Protein AF-A0A2D5BM87-F1 (afdb_monomer)

Structure (mmCIF, N/CA/C/O backbone):
data_AF-A0A2D5BM87-F1
#
_entry.id   AF-A0A2D5BM87-F1
#
loop_
_atom_site.group_PDB
_atom_site.id
_atom_site.type_symbol
_atom_site.label_atom_id
_atom_site.label_alt_id
_atom_site.label_comp_id
_atom_site.label_asym_id
_atom_site.label_entity_id
_atom_site.label_seq_id
_atom_site.pdbx_PDB_ins_code
_atom_site.Cartn_x
_atom_site.Cartn_y
_atom_site.Cartn_z
_atom_site.occupancy
_atom_site.B_iso_or_equiv
_atom_site.auth_seq_id
_atom_site.auth_comp_id
_atom_site.auth_asym_id
_atom_site.auth_atom_id
_atom_site.pdbx_PDB_model_num
ATOM 1 N N . MET A 1 1 ? 8.772 4.700 -5.742 1.00 44.50 1 MET A N 1
ATOM 2 C CA . MET A 1 1 ? 7.659 4.439 -4.808 1.00 44.50 1 MET A CA 1
ATOM 3 C C . MET A 1 1 ? 7.784 3.033 -4.258 1.00 44.50 1 MET A C 1
ATOM 5 O O . MET A 1 1 ? 7.689 2.070 -5.015 1.00 44.50 1 MET A O 1
ATOM 9 N N . VAL A 1 2 ? 8.044 2.918 -2.962 1.00 50.53 2 VAL A N 1
ATOM 10 C CA . VAL A 1 2 ? 8.130 1.630 -2.273 1.00 50.53 2 VAL A CA 1
ATOM 11 C C . VAL A 1 2 ? 6.893 1.496 -1.389 1.00 50.53 2 VAL A C 1
ATOM 13 O O . VAL A 1 2 ? 6.499 2.458 -0.733 1.00 50.53 2 VAL A O 1
ATOM 16 N N . LEU A 1 3 ? 6.239 0.332 -1.427 1.00 51.16 3 LEU A N 1
ATOM 17 C CA . LEU A 1 3 ? 5.116 0.031 -0.541 1.00 51.16 3 LEU A CA 1
ATOM 18 C C . LEU A 1 3 ? 5.612 -0.908 0.548 1.00 51.16 3 LEU A C 1
ATOM 20 O O . LEU A 1 3 ? 6.172 -1.968 0.256 1.00 51.16 3 LEU A O 1
ATOM 24 N N . GLN A 1 4 ? 5.374 -0.533 1.798 1.00 43.59 4 GLN A N 1
ATOM 25 C CA . GLN A 1 4 ? 5.561 -1.436 2.919 1.00 43.59 4 GLN A CA 1
ATOM 26 C C . GLN A 1 4 ? 4.218 -2.074 3.262 1.00 43.59 4 GLN A C 1
ATOM 28 O O . GLN A 1 4 ? 3.252 -1.377 3.575 1.00 43.59 4 GLN A O 1
ATOM 33 N N . SER A 1 5 ? 4.177 -3.405 3.201 1.00 46.09 5 SER A N 1
ATOM 34 C CA . SER A 1 5 ? 3.085 -4.203 3.751 1.00 46.09 5 SER A CA 1
ATOM 35 C C . SER A 1 5 ? 3.377 -4.472 5.223 1.00 46.09 5 SER A C 1
ATOM 37 O O . SER A 1 5 ? 4.447 -4.989 5.554 1.00 46.09 5 SER A O 1
ATOM 39 N N . ARG A 1 6 ? 2.429 -4.177 6.109 1.00 44.75 6 ARG A N 1
ATOM 40 C CA . ARG A 1 6 ? 2.392 -4.784 7.444 1.00 44.75 6 ARG A CA 1
ATOM 41 C C . ARG A 1 6 ? 1.080 -5.547 7.559 1.00 44.75 6 ARG A C 1
ATOM 43 O O . ARG A 1 6 ? 0.018 -4.951 7.482 1.00 44.75 6 ARG A O 1
ATOM 50 N N . SER A 1 7 ? 1.211 -6.868 7.669 1.00 37.38 7 SER A N 1
ATOM 51 C CA . SER A 1 7 ? 0.158 -7.835 7.990 1.00 37.38 7 SER A CA 1
ATOM 52 C C . SER A 1 7 ? -1.206 -7.575 7.333 1.00 37.38 7 SER A C 1
ATOM 54 O O . SER A 1 7 ? -2.147 -7.176 8.005 1.00 37.38 7 SER A O 1
ATOM 56 N N . ALA A 1 8 ? -1.350 -7.889 6.041 1.00 34.44 8 ALA A N 1
ATOM 57 C CA . ALA A 1 8 ? -2.653 -8.328 5.538 1.00 34.44 8 ALA A CA 1
ATOM 58 C C . ALA A 1 8 ? -2.749 -9.834 5.760 1.00 34.44 8 ALA A C 1
ATOM 60 O O . ALA A 1 8 ? -2.163 -10.617 5.013 1.00 34.44 8 ALA A O 1
ATOM 61 N N . VAL A 1 9 ? -3.491 -10.235 6.788 1.00 38.34 9 VAL A N 1
ATOM 62 C CA . VAL A 1 9 ? -3.967 -11.611 6.901 1.00 38.34 9 VAL A CA 1
ATOM 63 C C . VAL A 1 9 ? -5.134 -11.739 5.930 1.00 38.34 9 VAL A C 1
ATOM 65 O O . VAL A 1 9 ? -6.295 -11.646 6.317 1.00 38.34 9 VAL A O 1
ATOM 68 N N . VAL A 1 10 ? -4.833 -11.950 4.647 1.00 39.06 10 VAL A N 1
ATOM 69 C CA . VAL A 1 10 ? -5.795 -12.659 3.802 1.00 39.06 10 VAL A CA 1
ATOM 70 C C . VAL A 1 10 ? -5.694 -14.094 4.329 1.00 39.06 10 VAL A C 1
ATOM 72 O O . VAL A 1 10 ? -4.712 -14.777 4.081 1.00 39.06 10 VAL A O 1
ATOM 75 N N . THR A 1 11 ? -6.583 -14.406 5.272 1.00 28.55 11 THR A N 1
ATOM 76 C CA . THR A 1 11 ? -6.803 -15.658 6.024 1.00 28.55 11 THR A CA 1
ATOM 77 C C . THR A 1 11 ? -5.587 -16.471 6.531 1.00 28.55 11 THR A C 1
ATOM 79 O O . THR A 1 11 ? -4.866 -17.130 5.796 1.00 28.55 11 THR A O 1
ATOM 82 N N . HIS A 1 12 ? -5.448 -16.486 7.867 1.00 26.50 12 HIS A N 1
ATOM 83 C CA . HIS A 1 12 ? -4.743 -17.466 8.717 1.00 26.50 12 HIS A CA 1
ATOM 84 C C . HIS A 1 12 ? -3.333 -17.917 8.293 1.00 26.50 12 HIS A C 1
ATOM 86 O O . HIS A 1 12 ? -2.983 -19.091 8.399 1.00 26.50 12 HIS A O 1
ATOM 92 N N . GLY A 1 13 ? -2.477 -16.976 7.906 1.00 25.80 13 GLY A N 1
ATOM 93 C CA . GLY A 1 13 ? -1.048 -17.222 7.765 1.00 25.80 13 GLY A CA 1
ATOM 94 C C . GLY A 1 13 ? -0.262 -15.938 7.965 1.00 25.80 13 GLY A C 1
ATOM 95 O O . GLY A 1 13 ? -0.558 -14.926 7.336 1.00 25.80 13 GLY A O 1
ATOM 96 N N . GLU A 1 14 ? 0.752 -15.983 8.827 1.00 32.00 14 GLU A N 1
ATOM 97 C CA . GLU A 1 14 ? 1.764 -14.935 9.019 1.00 32.00 14 GLU A CA 1
ATOM 98 C C . GLU A 1 14 ? 2.677 -14.811 7.778 1.00 32.00 14 GLU A C 1
ATOM 100 O O . GLU A 1 14 ? 3.899 -14.924 7.851 1.00 32.00 14 GLU A O 1
ATOM 105 N N . ALA A 1 15 ? 2.095 -14.632 6.595 1.00 35.59 15 ALA A N 1
ATOM 106 C CA . ALA A 1 15 ? 2.827 -14.401 5.361 1.00 35.59 15 ALA A CA 1
ATOM 107 C C . ALA A 1 15 ? 2.784 -12.902 5.056 1.00 35.59 15 ALA A C 1
ATOM 109 O O . ALA A 1 15 ? 1.975 -12.426 4.261 1.00 35.59 15 ALA A O 1
ATOM 110 N N . GLY A 1 16 ? 3.654 -12.137 5.719 1.00 41.75 16 GLY A N 1
ATOM 111 C CA . GLY A 1 16 ? 3.898 -10.752 5.327 1.00 41.75 16 GLY A CA 1
ATOM 112 C C . GLY A 1 16 ? 4.289 -10.697 3.848 1.00 41.75 16 GLY A C 1
ATOM 113 O O . GLY A 1 16 ? 5.187 -11.420 3.413 1.00 41.75 16 GLY A O 1
ATOM 114 N N . LEU A 1 17 ? 3.611 -9.861 3.055 1.00 48.09 17 LEU A N 1
ATOM 115 C CA . LEU A 1 17 ? 4.019 -9.636 1.671 1.00 48.09 17 LEU A CA 1
ATOM 116 C C . LEU A 1 17 ? 5.432 -9.036 1.672 1.00 48.09 17 LEU A C 1
ATOM 118 O O . LEU A 1 17 ? 5.698 -8.123 2.460 1.00 48.09 17 LEU A O 1
ATOM 122 N N . PRO A 1 18 ? 6.346 -9.522 0.816 1.00 42.22 18 PRO A N 1
ATOM 123 C CA . PRO A 1 18 ? 7.692 -8.978 0.755 1.00 42.22 18 PRO A CA 1
ATOM 124 C C . PRO A 1 18 ? 7.626 -7.482 0.438 1.00 42.22 18 PRO A C 1
ATOM 126 O O . PRO A 1 18 ? 6.909 -7.076 -0.480 1.00 42.22 18 PRO A O 1
ATOM 129 N N . SER A 1 19 ? 8.393 -6.672 1.172 1.00 41.91 19 SER A N 1
ATOM 130 C CA . SER A 1 19 ? 8.619 -5.263 0.842 1.00 41.91 19 SER A CA 1
ATOM 131 C C . SER A 1 19 ? 9.144 -5.185 -0.590 1.00 41.91 19 SER A C 1
ATOM 133 O O . SER A 1 19 ? 10.272 -5.591 -0.871 1.00 41.91 19 SER A O 1
ATOM 135 N N . ARG A 1 20 ? 8.304 -4.728 -1.518 1.00 52.34 20 ARG A N 1
ATOM 136 C CA . ARG A 1 20 ? 8.643 -4.600 -2.936 1.00 52.34 20 ARG A CA 1
ATOM 137 C C . ARG A 1 20 ? 8.369 -3.177 -3.391 1.00 52.34 20 ARG A C 1
ATOM 139 O O . ARG A 1 20 ? 7.481 -2.491 -2.887 1.00 52.34 20 ARG A O 1
ATOM 146 N N . THR A 1 21 ? 9.179 -2.722 -4.332 1.00 46.47 21 THR A N 1
ATOM 147 C CA . THR A 1 21 ? 8.969 -1.462 -5.039 1.00 46.47 21 THR A CA 1
ATOM 148 C C . THR A 1 21 ? 7.926 -1.719 -6.107 1.00 46.47 21 THR A C 1
ATOM 150 O O . THR A 1 21 ? 8.167 -2.509 -7.011 1.00 46.47 21 THR A O 1
ATOM 153 N N . TRP A 1 22 ? 6.775 -1.063 -6.010 1.00 57.25 22 TRP A N 1
ATOM 154 C CA . TRP A 1 22 ? 5.726 -1.191 -7.013 1.00 57.25 22 TRP A CA 1
ATOM 155 C C . TRP A 1 22 ? 5.696 0.107 -7.804 1.00 57.25 22 TRP A C 1
ATOM 157 O O . TRP A 1 22 ? 5.334 1.162 -7.280 1.00 57.25 22 TRP A O 1
ATOM 167 N N . ALA A 1 23 ? 6.104 0.046 -9.069 1.00 48.12 23 ALA A N 1
ATOM 168 C CA . ALA A 1 23 ? 5.969 1.168 -9.985 1.00 48.12 23 ALA A CA 1
ATOM 169 C C . ALA A 1 23 ? 4.504 1.265 -10.435 1.00 48.12 23 ALA A C 1
ATOM 171 O O . ALA A 1 23 ? 4.123 0.741 -11.479 1.00 48.12 23 ALA A O 1
ATOM 172 N N . LEU A 1 24 ? 3.662 1.877 -9.602 1.00 56.88 24 LEU A N 1
ATOM 173 C CA . LEU A 1 24 ? 2.232 2.017 -9.862 1.00 56.88 24 LEU A CA 1
ATOM 174 C C . LEU A 1 24 ? 1.916 3.471 -10.205 1.00 56.88 24 LEU A C 1
ATOM 176 O O . LEU A 1 24 ? 2.354 4.394 -9.522 1.00 56.88 24 LEU A O 1
ATOM 180 N N . HIS A 1 25 ? 1.210 3.666 -11.320 1.00 55.84 25 HIS A N 1
ATOM 181 C CA . HIS A 1 25 ? 0.859 4.994 -11.811 1.00 55.84 25 HIS A CA 1
ATOM 182 C C . HIS A 1 25 ? -0.094 5.698 -10.834 1.00 55.84 25 HIS A C 1
ATOM 184 O O . HIS A 1 25 ? -1.080 5.086 -10.417 1.00 55.84 25 HIS A O 1
ATOM 190 N N . PRO A 1 26 ? 0.156 6.974 -10.498 1.00 54.28 26 PRO A N 1
ATOM 191 C CA . PRO A 1 26 ? -0.764 7.747 -9.681 1.00 54.28 26 PRO A CA 1
ATOM 192 C C . PRO A 1 26 ? -2.082 7.995 -10.420 1.00 54.28 26 PRO A C 1
ATOM 194 O O . PRO A 1 26 ? -2.093 8.323 -11.607 1.00 54.28 26 PRO A O 1
ATOM 197 N N . VAL A 1 27 ? -3.194 7.852 -9.701 1.00 61.25 27 VAL A N 1
ATOM 198 C CA . VAL A 1 27 ? -4.537 8.237 -10.151 1.00 61.25 27 VAL A CA 1
ATOM 199 C C . VAL A 1 27 ? -4.909 9.529 -9.425 1.00 61.25 27 VAL A C 1
ATOM 201 O O . VAL A 1 27 ? -4.711 9.631 -8.215 1.00 61.25 27 VAL A O 1
ATOM 204 N N . GLY A 1 28 ? -5.418 10.524 -10.160 1.00 62.50 28 GLY A N 1
ATOM 205 C CA . GLY A 1 28 ? -5.596 11.904 -9.679 1.00 62.50 28 GLY A CA 1
ATOM 206 C C . GLY A 1 28 ? -6.540 12.090 -8.482 1.00 62.50 28 GLY A C 1
ATOM 207 O O . GLY A 1 28 ? -6.514 13.145 -7.861 1.00 62.50 28 GLY A O 1
ATOM 208 N N . GLU A 1 29 ? -7.324 11.071 -8.124 1.00 77.50 29 GLU A N 1
ATOM 209 C CA . GLU A 1 29 ? -8.317 11.115 -7.037 1.00 77.50 29 GLU A CA 1
ATOM 210 C C . GLU A 1 29 ? -7.991 10.151 -5.879 1.00 77.50 29 GLU A C 1
ATOM 212 O O . GLU A 1 29 ? -8.797 9.944 -4.981 1.00 77.50 29 GLU A O 1
ATOM 217 N N . GLY A 1 30 ? -6.797 9.552 -5.864 1.00 81.00 30 GLY A N 1
ATOM 218 C CA . GLY A 1 30 ? -6.449 8.484 -4.922 1.00 81.00 30 GLY A CA 1
ATOM 219 C C . GLY A 1 30 ? -6.049 8.918 -3.507 1.00 81.00 30 GLY A C 1
ATOM 220 O O . GLY A 1 30 ? -5.497 8.099 -2.776 1.00 81.00 30 GLY A O 1
ATOM 221 N N . ARG A 1 31 ? -6.217 10.188 -3.122 1.00 89.38 31 ARG A N 1
ATOM 222 C CA . ARG A 1 31 ? -5.743 10.688 -1.821 1.00 89.38 31 ARG A CA 1
ATOM 223 C C . ARG A 1 31 ? -6.604 10.128 -0.690 1.00 89.38 31 ARG A C 1
ATOM 225 O O . ARG A 1 31 ? -7.767 10.497 -0.563 1.00 89.38 31 ARG A O 1
ATOM 232 N N . PHE A 1 32 ? -6.018 9.296 0.169 1.00 90.56 32 PHE A N 1
ATOM 233 C CA . PHE A 1 32 ? -6.693 8.829 1.376 1.00 90.56 32 PHE A CA 1
ATOM 234 C C . PHE A 1 32 ? 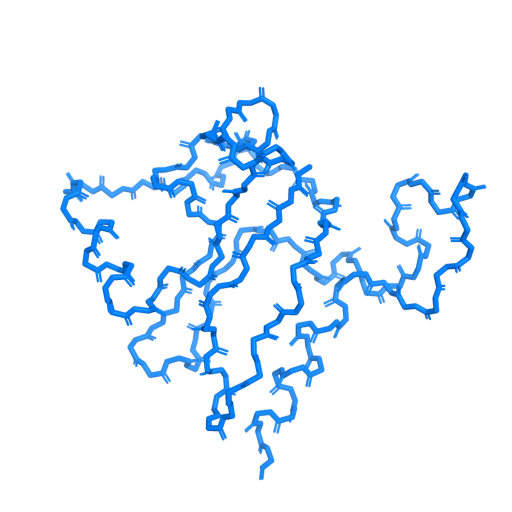-6.805 9.971 2.390 1.00 90.56 32 PHE A C 1
ATOM 236 O O . PHE A 1 32 ? -5.796 10.565 2.786 1.00 90.56 32 PHE A O 1
ATOM 243 N N . THR A 1 33 ? -8.032 10.278 2.802 1.00 92.75 33 THR A N 1
ATOM 244 C CA . THR A 1 33 ? -8.343 11.325 3.780 1.00 92.75 33 THR A CA 1
ATOM 245 C C . THR A 1 33 ? -9.333 10.806 4.805 1.00 92.75 33 THR A C 1
ATOM 247 O O . THR A 1 33 ? -10.282 10.107 4.449 1.00 92.75 33 THR A O 1
ATOM 250 N N . VAL A 1 34 ? -9.151 11.205 6.057 1.00 92.38 34 VAL A N 1
ATOM 251 C CA . VAL A 1 34 ? -10.065 10.917 7.164 1.00 92.38 34 VAL A CA 1
ATOM 252 C C . VAL A 1 34 ? -10.527 12.230 7.784 1.00 92.38 34 VAL A C 1
ATOM 254 O O . VAL A 1 34 ? -9.822 13.233 7.711 1.00 92.38 34 VAL A O 1
ATOM 257 N N . ALA A 1 35 ? -11.730 12.239 8.357 1.00 91.38 35 ALA A N 1
ATOM 258 C CA . ALA A 1 35 ? -12.255 13.422 9.039 1.00 91.38 35 ALA A CA 1
ATOM 259 C C . ALA A 1 35 ? -11.593 13.647 10.408 1.00 91.38 35 ALA A C 1
ATOM 261 O O . ALA A 1 35 ? -11.436 14.788 10.830 1.00 91.38 35 ALA A O 1
ATOM 262 N N . ASP A 1 36 ? -11.209 12.559 11.076 1.00 93.88 36 ASP A N 1
ATOM 263 C CA . ASP A 1 36 ? -10.499 12.556 12.351 1.00 93.88 36 ASP A CA 1
ATOM 264 C C . ASP A 1 36 ? -9.112 11.946 12.149 1.00 93.88 36 ASP A C 1
ATOM 266 O O . ASP A 1 36 ? -8.992 10.817 11.672 1.00 93.88 36 ASP A O 1
ATOM 270 N N . GLU A 1 37 ? -8.067 12.692 12.496 1.00 88.44 37 GLU A N 1
ATOM 271 C CA . GLU A 1 37 ? -6.681 12.240 12.368 1.00 88.44 37 GLU A CA 1
ATOM 272 C C . GLU A 1 37 ? -6.376 11.044 13.279 1.00 88.44 37 GLU A C 1
ATOM 274 O O . GLU A 1 37 ? -5.605 10.171 12.873 1.00 88.44 37 GLU A O 1
ATOM 279 N N . GLY A 1 38 ? -7.042 10.937 14.439 1.00 93.25 38 GLY A N 1
ATOM 280 C CA . GLY A 1 38 ? -6.880 9.806 15.362 1.00 93.25 38 GLY A CA 1
ATOM 281 C C . GLY A 1 38 ? -7.272 8.461 14.744 1.00 93.25 38 GLY A C 1
ATOM 282 O O . GLY A 1 38 ? -6.724 7.420 15.106 1.00 93.25 38 GLY A O 1
ATOM 283 N N . LEU A 1 39 ? -8.135 8.479 13.721 1.00 93.75 39 LEU A N 1
ATOM 284 C CA . LEU A 1 39 ? -8.536 7.276 12.995 1.00 93.75 39 LEU A CA 1
ATOM 285 C C . LEU A 1 39 ? -7.357 6.600 12.279 1.00 93.75 39 LEU A C 1
ATOM 287 O O . LEU A 1 39 ? -7.377 5.388 12.080 1.00 93.75 39 LEU A O 1
ATOM 291 N N . ILE A 1 40 ? -6.325 7.352 11.880 1.00 93.06 40 ILE A N 1
ATOM 292 C CA . ILE A 1 40 ? -5.135 6.757 11.256 1.00 93.06 40 ILE A CA 1
ATOM 293 C C . ILE A 1 40 ? -4.407 5.854 12.248 1.00 93.06 40 ILE A C 1
ATOM 295 O O . ILE A 1 40 ? -4.055 4.728 11.890 1.00 93.06 40 ILE A O 1
ATOM 299 N N . ASP A 1 41 ? -4.207 6.327 13.475 1.00 92.44 41 ASP A N 1
ATOM 300 C CA . ASP A 1 41 ? -3.525 5.559 14.513 1.00 92.44 41 ASP A CA 1
ATOM 301 C C . 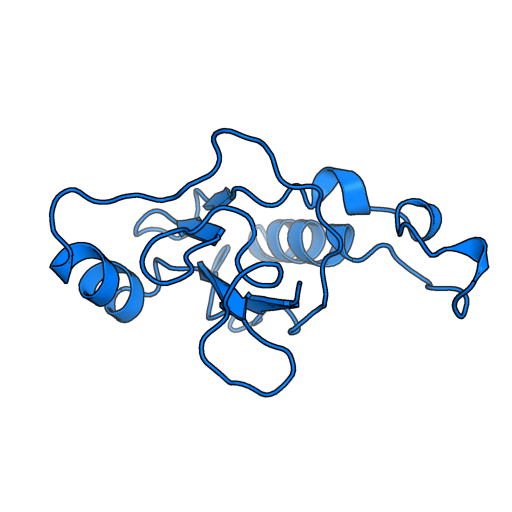ASP A 1 41 ? -4.347 4.323 14.884 1.00 92.44 41 ASP A C 1
ATOM 303 O O . ASP A 1 41 ? -3.804 3.219 14.914 1.00 92.44 41 ASP A O 1
ATOM 307 N N . GLU A 1 42 ? -5.672 4.460 15.005 1.00 93.94 42 GLU A N 1
ATOM 308 C CA . GLU A 1 42 ? -6.563 3.315 15.221 1.00 93.94 42 GLU A CA 1
ATOM 309 C C . GLU A 1 42 ? -6.459 2.265 14.105 1.00 93.94 42 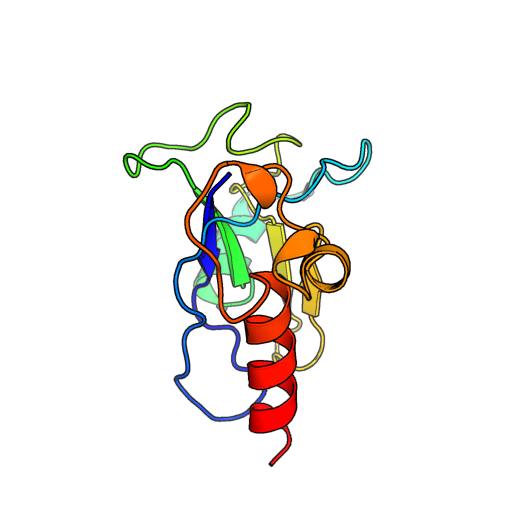GLU A C 1
ATOM 311 O O . GLU A 1 42 ? -6.376 1.067 14.380 1.00 93.94 42 GLU A O 1
ATOM 316 N N . LEU A 1 43 ? -6.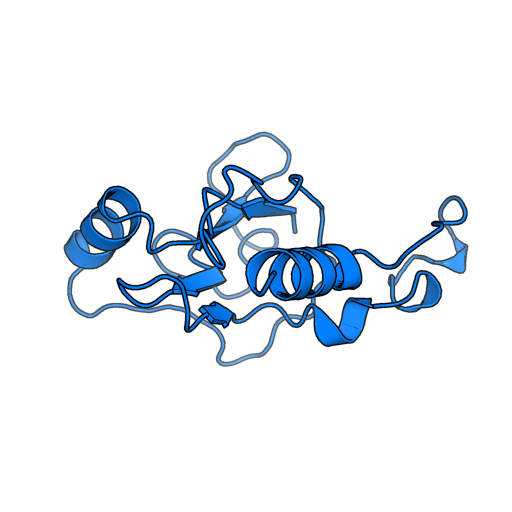446 2.686 12.835 1.00 92.00 43 LEU A N 1
ATOM 317 C CA . LEU A 1 43 ? -6.294 1.770 11.700 1.00 92.00 43 LEU A CA 1
ATOM 318 C C . LEU A 1 43 ? -4.936 1.060 11.723 1.00 92.00 43 LEU A C 1
ATOM 320 O O . LEU A 1 43 ? -4.844 -0.104 11.328 1.00 92.00 43 LEU A O 1
ATOM 324 N N . VAL A 1 44 ? -3.876 1.736 12.168 1.00 88.88 44 VAL A N 1
ATOM 325 C CA . VAL A 1 44 ? -2.544 1.134 12.310 1.00 88.88 44 VAL A CA 1
ATOM 326 C C . VAL A 1 44 ? -2.522 0.130 13.463 1.00 88.88 44 VAL A C 1
ATOM 328 O O . VAL A 1 44 ? -2.056 -0.995 13.268 1.00 88.88 44 VAL A O 1
ATOM 331 N N . GLU A 1 45 ? -3.055 0.499 14.628 1.00 91.12 45 GLU A N 1
ATOM 332 C CA . GLU A 1 45 ? -3.140 -0.362 15.815 1.00 91.12 45 GLU A CA 1
ATOM 333 C C . GLU A 1 45 ? -3.986 -1.613 15.563 1.00 91.12 45 GLU A C 1
ATOM 335 O O . GLU A 1 45 ? -3.643 -2.703 16.016 1.00 91.12 45 GLU A O 1
ATOM 340 N N . ARG A 1 46 ? -5.065 -1.479 14.785 1.00 91.62 46 ARG A N 1
ATOM 341 C CA . ARG A 1 46 ? -5.953 -2.589 14.406 1.00 91.62 46 ARG A CA 1
ATOM 342 C C . ARG A 1 46 ? -5.432 -3.422 13.233 1.00 91.62 46 ARG A C 1
ATOM 344 O O . ARG A 1 46 ? -6.141 -4.318 12.785 1.00 91.62 46 ARG A O 1
ATOM 351 N N . HIS A 1 47 ? -4.232 -3.143 12.719 1.00 89.25 47 HIS A N 1
ATOM 352 C CA . HIS A 1 47 ? -3.663 -3.796 11.529 1.00 89.25 47 HIS A CA 1
ATOM 353 C C . HIS A 1 47 ? -4.519 -3.652 10.258 1.00 89.25 47 HIS A C 1
ATOM 355 O O . HIS A 1 47 ? -4.456 -4.478 9.352 1.00 89.25 47 HIS A O 1
ATOM 361 N N . GLN A 1 48 ? -5.306 -2.581 10.171 1.00 92.00 48 GLN A N 1
ATOM 362 C CA . GLN A 1 48 ? -6.182 -2.299 9.038 1.00 92.00 48 GLN A CA 1
ATOM 363 C C . GLN A 1 48 ? -5.540 -1.367 8.009 1.00 92.00 48 GLN A C 1
ATOM 365 O O . GLN A 1 48 ? -6.005 -1.323 6.879 1.00 92.00 48 GLN A O 1
ATOM 370 N N . ALA A 1 49 ? -4.458 -0.658 8.346 1.00 90.56 49 ALA A N 1
ATOM 371 C CA . ALA A 1 49 ? -3.630 0.098 7.399 1.00 90.56 49 ALA A CA 1
ATOM 372 C C . ALA A 1 49 ? -2.565 -0.802 6.736 1.00 90.56 49 ALA A C 1
ATOM 374 O O . ALA A 1 49 ? -1.374 -0.722 7.042 1.00 90.56 49 ALA A O 1
ATOM 375 N N . VAL A 1 50 ? -3.013 -1.676 5.834 1.00 87.69 50 VAL A N 1
ATOM 376 C CA . VAL A 1 50 ? -2.219 -2.777 5.259 1.00 87.69 50 VAL A CA 1
ATOM 377 C C . VAL A 1 50 ? -1.011 -2.300 4.452 1.00 87.69 50 VAL A C 1
ATOM 379 O O . VAL A 1 50 ? 0.087 -2.848 4.585 1.00 87.69 50 VAL A O 1
ATOM 382 N N . PHE A 1 51 ? -1.210 -1.297 3.593 1.00 87.88 51 PHE A N 1
ATOM 383 C CA . PHE A 1 51 ? -0.162 -0.773 2.721 1.00 87.88 51 PHE A CA 1
ATOM 384 C C . PHE A 1 51 ? 0.085 0.690 3.015 1.00 87.88 51 PHE A C 1
ATOM 386 O O . PHE A 1 51 ? -0.851 1.492 3.049 1.00 87.88 51 PHE A O 1
ATOM 393 N N . ARG A 1 52 ? 1.363 1.046 3.147 1.00 88.38 52 ARG A N 1
ATOM 394 C CA . ARG A 1 52 ? 1.798 2.435 3.268 1.00 88.38 52 ARG A CA 1
ATOM 395 C C . ARG A 1 52 ? 2.875 2.753 2.245 1.00 88.38 52 ARG A C 1
ATOM 397 O O . ARG A 1 52 ? 3.742 1.918 1.971 1.00 88.38 52 ARG A O 1
ATOM 404 N N . TYR A 1 53 ? 2.816 3.957 1.690 1.00 86.00 53 TYR A N 1
ATOM 405 C CA . TYR A 1 53 ? 3.940 4.532 0.965 1.00 86.00 53 TYR A CA 1
ATOM 406 C C . TYR A 1 53 ? 5.100 4.707 1.942 1.00 86.00 53 TYR A C 1
ATOM 408 O O . TYR A 1 53 ? 4.883 5.093 3.091 1.00 86.00 53 TYR A O 1
ATOM 416 N N . ILE A 1 54 ? 6.311 4.397 1.494 1.00 84.00 54 ILE A N 1
ATOM 417 C CA . ILE A 1 54 ? 7.538 4.602 2.259 1.00 84.00 54 ILE A CA 1
ATOM 418 C C . ILE A 1 54 ? 8.619 5.197 1.363 1.00 84.00 54 ILE A C 1
ATOM 420 O O . ILE A 1 54 ? 8.633 4.983 0.143 1.00 84.00 54 ILE A O 1
ATOM 424 N N . ASP A 1 55 ? 9.534 5.930 1.988 1.00 82.62 55 ASP A N 1
ATOM 425 C CA . ASP A 1 55 ? 10.760 6.357 1.340 1.00 82.62 55 ASP A CA 1
ATOM 426 C C . ASP A 1 55 ? 11.812 5.238 1.378 1.00 82.62 55 ASP A C 1
ATOM 428 O O . ASP A 1 55 ? 11.869 4.419 2.299 1.00 82.62 55 ASP A O 1
ATOM 432 N N . THR A 1 56 ? 12.670 5.214 0.362 1.00 76.00 56 THR A N 1
ATOM 433 C CA . THR A 1 56 ? 13.747 4.225 0.221 1.00 76.00 56 THR A CA 1
ATOM 434 C C . THR A 1 56 ? 14.817 4.311 1.311 1.00 76.00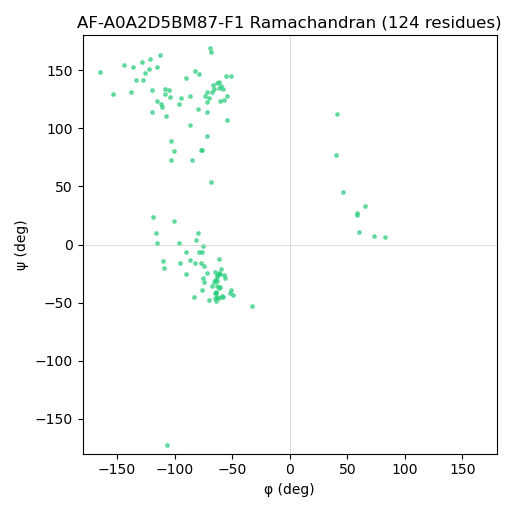 56 THR A C 1
ATOM 436 O O . THR A 1 56 ? 15.467 3.304 1.585 1.00 76.00 56 THR A O 1
ATOM 439 N N . SER A 1 57 ? 14.988 5.470 1.954 1.00 77.94 57 SER A N 1
ATOM 440 C CA . SER A 1 57 ? 15.908 5.659 3.083 1.00 77.94 57 SER A CA 1
ATOM 441 C C . SER A 1 57 ? 15.262 5.389 4.447 1.00 77.94 57 SER A C 1
ATOM 443 O O . SER A 1 57 ? 15.954 5.377 5.464 1.00 77.94 57 SER A O 1
ATOM 445 N N . GLY A 1 58 ? 13.945 5.150 4.482 1.00 73.88 58 GLY A N 1
ATOM 446 C CA . GLY A 1 58 ? 13.170 5.022 5.718 1.00 73.88 58 GLY A CA 1
ATOM 447 C C . GLY A 1 58 ? 12.745 6.359 6.335 1.00 73.88 58 GLY A C 1
ATOM 448 O O . GLY A 1 58 ? 12.191 6.364 7.433 1.00 73.88 58 GLY A O 1
ATOM 449 N N . ALA A 1 59 ? 12.982 7.480 5.647 1.00 82.12 59 ALA A N 1
ATOM 450 C CA . ALA A 1 59 ? 12.437 8.779 6.023 1.00 82.12 59 ALA A CA 1
ATOM 451 C C . ALA A 1 59 ? 10.909 8.844 5.815 1.00 82.12 59 ALA A C 1
ATOM 453 O O . ALA A 1 59 ? 10.296 7.972 5.191 1.00 82.12 59 ALA A O 1
ATOM 454 N N . THR A 1 60 ? 10.283 9.902 6.336 1.00 84.12 60 THR A N 1
ATOM 455 C CA . THR A 1 60 ? 8.883 10.213 6.027 1.00 84.12 60 THR A CA 1
ATOM 456 C C . THR A 1 60 ? 8.745 10.447 4.519 1.00 84.12 60 THR A C 1
ATOM 458 O O . THR A 1 60 ? 9.451 11.300 3.985 1.00 84.12 60 THR A O 1
ATOM 461 N N . PRO A 1 61 ? 7.873 9.710 3.811 1.00 84.19 61 PRO A N 1
ATOM 462 C CA . PRO A 1 61 ? 7.747 9.844 2.368 1.00 84.19 61 PRO A CA 1
ATOM 463 C C . PRO A 1 61 ? 7.039 11.145 1.993 1.00 84.19 61 PRO A C 1
ATOM 465 O O . PRO A 1 61 ? 5.918 11.425 2.432 1.00 84.19 61 PRO A O 1
ATOM 468 N N . GLU A 1 62 ? 7.681 11.897 1.111 1.00 85.56 62 GLU A N 1
ATOM 469 C CA . GLU A 1 62 ? 7.134 13.091 0.474 1.00 85.56 62 GLU A CA 1
ATOM 470 C C . GLU A 1 62 ? 6.794 12.788 -0.989 1.00 85.56 62 GLU A C 1
ATOM 472 O O . GLU A 1 62 ? 6.786 11.635 -1.407 1.00 85.56 62 GLU A O 1
ATOM 477 N N . TYR A 1 63 ? 6.429 13.795 -1.779 1.00 81.94 63 TYR A N 1
ATOM 478 C CA . TYR A 1 63 ? 6.307 13.594 -3.220 1.00 81.94 63 TYR A CA 1
ATOM 479 C C . TYR A 1 63 ? 7.715 13.436 -3.827 1.00 81.94 63 TYR A C 1
ATOM 481 O O . TYR A 1 63 ? 8.547 14.313 -3.587 1.00 81.94 63 TYR A O 1
ATOM 489 N N . PRO A 1 64 ? 7.984 12.419 -4.673 1.00 81.19 64 PRO A N 1
ATOM 490 C CA . PRO A 1 64 ? 7.037 11.517 -5.346 1.00 81.19 64 PRO A CA 1
ATOM 491 C C . PRO A 1 64 ? 6.774 10.156 -4.661 1.00 81.19 64 PRO A C 1
ATOM 493 O O . PRO A 1 64 ? 6.028 9.341 -5.209 1.00 81.19 64 PRO A O 1
ATOM 496 N N . GLU A 1 65 ? 7.377 9.860 -3.510 1.00 83.06 65 GLU A N 1
ATOM 497 C CA . GLU A 1 65 ? 7.231 8.591 -2.780 1.00 83.06 65 GLU A CA 1
ATOM 498 C C . GLU A 1 65 ? 5.799 8.352 -2.280 1.00 83.06 65 GLU A C 1
ATOM 500 O O . GLU A 1 65 ? 5.291 7.237 -2.410 1.00 83.06 65 GLU A O 1
ATOM 505 N N . ASN A 1 66 ? 5.146 9.395 -1.762 1.00 86.56 66 ASN A N 1
ATOM 506 C CA . ASN A 1 66 ? 3.711 9.479 -1.492 1.00 86.56 66 ASN A CA 1
ATOM 507 C C . ASN A 1 66 ? 3.052 10.329 -2.595 1.00 86.56 66 ASN A C 1
ATOM 509 O O . ASN A 1 66 ? 2.938 11.551 -2.460 1.00 86.56 66 ASN A O 1
ATOM 513 N N . PRO A 1 67 ? 2.620 9.717 -3.708 1.00 83.69 67 PRO A N 1
ATOM 514 C CA . PRO A 1 67 ? 2.316 10.455 -4.931 1.00 83.69 67 PRO A CA 1
ATOM 515 C C . PRO A 1 67 ? 0.999 11.241 -4.878 1.00 83.69 67 PRO A C 1
ATOM 517 O O . PRO A 1 67 ? 0.787 12.133 -5.694 1.00 83.69 67 PRO A O 1
ATOM 520 N N . ASN A 1 68 ? 0.101 10.899 -3.953 1.00 85.94 68 ASN A N 1
ATOM 521 C CA . ASN A 1 68 ? -1.230 11.498 -3.819 1.00 85.94 68 ASN A CA 1
ATOM 522 C C . ASN A 1 68 ? -1.410 12.262 -2.494 1.00 85.94 68 ASN A C 1
ATOM 524 O O . ASN A 1 68 ? -2.489 12.794 -2.247 1.00 85.94 68 ASN A O 1
ATOM 528 N N . GLY A 1 69 ? -0.381 12.329 -1.640 1.00 88.00 69 GLY A N 1
ATOM 529 C CA . GLY A 1 69 ? -0.457 13.030 -0.355 1.00 88.00 69 GLY A CA 1
ATOM 530 C C . GLY A 1 69 ? -1.445 12.396 0.629 1.00 88.00 69 GLY A C 1
ATOM 531 O O . GLY A 1 69 ? -2.102 13.111 1.391 1.00 88.00 69 GLY A O 1
ATOM 532 N N . SER A 1 70 ? -1.594 11.068 0.584 1.00 90.56 70 SER A N 1
ATOM 533 C CA . SER A 1 70 ? -2.487 10.325 1.481 1.00 90.56 70 SER A CA 1
ATOM 534 C C . SER A 1 70 ? -2.097 10.515 2.947 1.00 90.56 70 SER A C 1
ATOM 536 O O . SER A 1 70 ? -0.910 10.447 3.289 1.00 90.56 70 SER A O 1
ATOM 538 N N . MET A 1 71 ? -3.093 10.737 3.811 1.00 92.75 71 MET A N 1
ATOM 539 C CA . MET A 1 71 ? -2.906 10.859 5.261 1.00 92.75 71 MET A CA 1
ATOM 540 C C . MET A 1 71 ? -2.331 9.564 5.835 1.00 92.75 71 MET A C 1
ATOM 542 O O . MET A 1 71 ? -2.668 8.467 5.383 1.00 92.75 71 MET A O 1
ATOM 546 N N . GLY A 1 72 ? -1.394 9.688 6.778 1.00 90.00 72 GLY A N 1
ATOM 547 C CA . GLY A 1 72 ? -0.656 8.541 7.313 1.00 90.00 72 GLY A CA 1
ATOM 548 C C . GLY A 1 72 ? 0.147 7.764 6.263 1.00 90.00 72 GLY A C 1
ATOM 549 O O . GLY A 1 72 ? 0.633 6.674 6.561 1.00 90.00 72 GLY A O 1
ATOM 550 N N . HIS A 1 73 ? 0.291 8.286 5.040 1.00 91.44 73 HIS A N 1
ATOM 551 C CA . HIS A 1 73 ? 0.874 7.583 3.895 1.00 91.44 73 HIS A CA 1
ATOM 552 C C . HIS A 1 73 ? 0.134 6.288 3.536 1.00 91.44 73 HIS A C 1
ATOM 554 O O . HIS A 1 73 ? 0.732 5.379 2.969 1.00 91.44 73 HIS A O 1
ATOM 560 N N . VAL A 1 74 ? -1.152 6.181 3.882 1.00 90.88 74 VAL A N 1
ATOM 561 C CA . VAL A 1 74 ? -1.957 4.979 3.639 1.00 90.88 74 VAL A CA 1
ATOM 562 C C . VAL A 1 74 ? -2.224 4.819 2.143 1.00 90.88 74 VAL A C 1
ATOM 564 O O . VAL A 1 74 ? -2.729 5.723 1.484 1.00 90.88 74 VAL A O 1
ATOM 567 N N . ALA A 1 75 ? -1.886 3.648 1.616 1.00 89.38 75 ALA A N 1
ATOM 568 C CA . ALA A 1 75 ? -2.099 3.255 0.226 1.00 89.38 75 ALA A CA 1
ATOM 569 C C . ALA A 1 75 ? -3.196 2.184 0.086 1.00 89.38 75 ALA A C 1
ATOM 571 O O . ALA A 1 75 ? -3.756 2.012 -0.997 1.00 89.38 75 ALA A O 1
ATOM 572 N N . GLY A 1 76 ? -3.512 1.466 1.165 1.00 90.81 76 GLY A N 1
ATOM 573 C CA . GLY A 1 76 ? -4.598 0.494 1.196 1.00 90.81 76 GLY A CA 1
ATOM 574 C C . GLY A 1 76 ? -4.987 0.096 2.612 1.00 90.81 76 GLY A C 1
ATOM 575 O O . GLY A 1 76 ? -4.138 0.070 3.507 1.00 90.81 76 GLY A O 1
ATOM 576 N N . ILE A 1 77 ? -6.268 -0.220 2.782 1.00 93.19 77 ILE A N 1
ATOM 577 C CA . ILE A 1 77 ? -6.874 -0.631 4.046 1.00 93.19 77 ILE A CA 1
ATOM 578 C C . ILE A 1 77 ? -7.660 -1.930 3.898 1.00 93.19 77 ILE A C 1
ATOM 580 O O . ILE A 1 77 ? -8.124 -2.244 2.802 1.00 93.19 77 ILE A O 1
ATOM 584 N N . CYS A 1 78 ? -7.863 -2.660 4.990 1.00 92.81 78 CYS A N 1
ATOM 585 C CA . CYS A 1 78 ? -8.790 -3.787 5.025 1.00 92.81 78 CYS A CA 1
ATOM 586 C C . CYS A 1 78 ? -9.893 -3.612 6.071 1.00 92.81 78 CYS A C 1
ATOM 588 O O . CYS A 1 78 ? -9.796 -2.822 7.017 1.00 92.81 78 CYS A O 1
ATOM 590 N N . ASP A 1 79 ? -10.973 -4.360 5.883 1.00 92.19 79 ASP A N 1
ATOM 591 C CA . ASP A 1 79 ? -12.005 -4.495 6.900 1.00 92.19 79 ASP A CA 1
ATOM 592 C C . ASP A 1 79 ? -11.477 -5.286 8.123 1.00 92.19 79 ASP A C 1
ATOM 594 O O . ASP A 1 79 ? -10.444 -5.952 8.027 1.00 92.19 79 ASP A O 1
ATOM 598 N N . PRO A 1 80 ? -12.169 -5.261 9.278 1.00 90.06 80 PRO A N 1
ATOM 599 C CA . PRO A 1 80 ? -11.702 -5.947 10.485 1.00 90.06 80 PRO A CA 1
ATOM 600 C C . PRO A 1 80 ? -11.525 -7.465 10.336 1.00 90.06 80 PRO A C 1
ATOM 602 O O . PRO A 1 80 ? -10.812 -8.069 11.133 1.00 90.06 80 PRO A O 1
ATOM 605 N N . THR A 1 81 ? -12.178 -8.097 9.354 1.00 88.62 81 THR A N 1
ATOM 606 C CA . THR A 1 81 ? -11.998 -9.532 9.078 1.00 88.62 81 THR A CA 1
ATOM 607 C C . THR A 1 81 ? -10.758 -9.824 8.228 1.00 88.62 81 THR A C 1
ATOM 609 O O . THR A 1 81 ? -10.332 -10.977 8.155 1.00 88.62 81 THR A O 1
ATOM 612 N N . GLY A 1 82 ? -10.183 -8.807 7.576 1.00 84.88 82 GLY A N 1
ATOM 613 C CA . GLY A 1 82 ? -9.068 -8.943 6.637 1.00 84.88 82 GLY A CA 1
ATOM 614 C C . GLY A 1 82 ? -9.450 -9.556 5.284 1.00 84.88 82 GLY A C 1
ATOM 615 O O . GLY A 1 82 ? -8.567 -9.843 4.475 1.00 84.88 82 GLY A O 1
ATOM 616 N N . GLN A 1 83 ? -10.741 -9.771 5.018 1.00 86.25 83 GLN A N 1
ATOM 617 C CA . GLN A 1 83 ? -11.223 -10.443 3.805 1.00 86.25 83 GLN A CA 1
ATOM 618 C C . GLN A 1 83 ? -11.483 -9.471 2.651 1.00 86.25 83 GLN A C 1
ATOM 620 O O . GLN A 1 83 ? -11.416 -9.861 1.484 1.00 86.25 83 GLN A O 1
ATOM 625 N N . VAL A 1 84 ? -11.768 -8.208 2.963 1.00 91.06 84 VAL A N 1
ATOM 626 C CA . VAL A 1 84 ? -12.009 -7.141 1.993 1.00 91.06 84 VAL A CA 1
ATOM 627 C C . VAL A 1 84 ? -10.853 -6.152 2.063 1.00 91.06 84 VAL A C 1
ATOM 629 O O . VAL A 1 84 ? -10.627 -5.511 3.087 1.00 91.06 84 VAL A O 1
ATOM 632 N N . LEU A 1 85 ? -10.132 -6.009 0.951 1.00 90.31 85 LEU A N 1
ATOM 633 C CA . LEU A 1 85 ? -8.997 -5.099 0.806 1.00 90.31 85 LEU A CA 1
ATOM 634 C C . LEU A 1 85 ? -9.353 -3.968 -0.167 1.00 90.31 85 LEU A C 1
ATOM 636 O O . LEU A 1 85 ? -9.639 -4.215 -1.338 1.00 90.31 85 LEU A O 1
ATOM 640 N N . GLY A 1 86 ? -9.290 -2.728 0.312 1.00 90.81 86 GLY A N 1
ATOM 641 C CA . GLY A 1 86 ? -9.296 -1.523 -0.511 1.00 90.81 86 GLY A CA 1
ATOM 642 C C . GLY A 1 86 ? -7.865 -1.076 -0.788 1.00 90.81 86 GLY A C 1
ATOM 643 O O . GLY A 1 86 ? -7.081 -0.890 0.140 1.00 90.81 86 GLY A O 1
ATOM 644 N N . LEU A 1 87 ? -7.508 -0.894 -2.056 1.00 89.62 87 LEU A N 1
ATOM 645 C CA . LEU A 1 87 ? -6.150 -0.552 -2.466 1.00 89.62 87 LEU A CA 1
ATOM 646 C C . LEU A 1 87 ? -6.198 0.514 -3.560 1.00 89.62 87 LEU A C 1
ATOM 648 O O . LEU A 1 87 ? -6.949 0.377 -4.521 1.00 89.62 87 LEU A O 1
ATOM 652 N N . MET A 1 88 ? -5.402 1.571 -3.408 1.00 87.62 88 MET A N 1
ATOM 653 C CA . MET A 1 88 ? -5.225 2.587 -4.449 1.00 87.62 88 MET A CA 1
ATOM 654 C C . MET A 1 88 ? -4.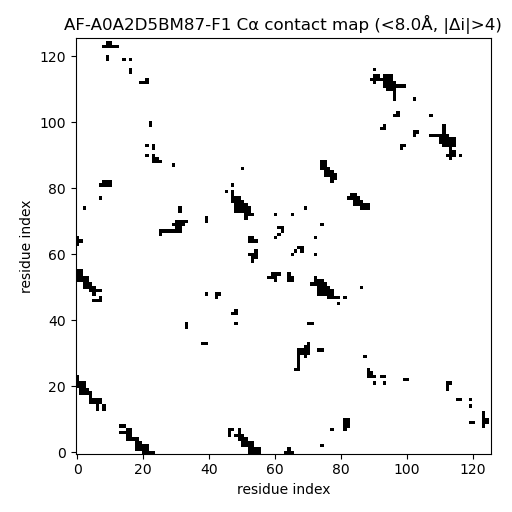184 2.157 -5.497 1.00 87.62 88 MET A C 1
ATOM 656 O O . MET A 1 88 ? -4.437 2.286 -6.694 1.00 87.62 88 MET A O 1
ATOM 660 N N . PRO A 1 89 ? -3.012 1.615 -5.107 1.00 85.75 89 PRO A N 1
ATOM 661 C CA . PRO A 1 89 ? -2.118 1.008 -6.079 1.00 85.75 89 PRO A CA 1
ATOM 662 C C . PRO A 1 89 ? -2.820 -0.088 -6.912 1.00 85.75 89 PRO A C 1
ATOM 664 O O . PRO A 1 89 ? -3.653 -0.820 -6.393 1.00 85.75 89 PRO A O 1
ATOM 667 N N . HIS A 1 90 ? -2.451 -0.210 -8.192 1.00 85.62 90 HIS A N 1
ATOM 668 C CA . HIS A 1 90 ? -3.053 -1.135 -9.167 1.00 85.62 90 HIS A CA 1
ATOM 669 C C . HIS A 1 90 ? -2.176 -2.385 -9.435 1.00 85.62 90 HIS A C 1
ATOM 671 O O . HIS A 1 90 ? -1.546 -2.477 -10.497 1.00 85.62 90 HIS A O 1
ATOM 677 N N . PRO A 1 91 ? -2.063 -3.350 -8.500 1.00 85.44 91 PRO A N 1
ATOM 678 C CA . PRO A 1 91 ? -1.202 -4.530 -8.642 1.00 85.44 91 PRO A CA 1
ATOM 679 C C . PRO A 1 91 ? -1.584 -5.407 -9.843 1.00 85.44 91 PRO A C 1
ATOM 681 O O . PRO A 1 91 ? -0.726 -6.079 -10.414 1.00 85.44 91 PRO A O 1
ATOM 684 N N . GLU A 1 92 ? -2.839 -5.365 -10.290 1.0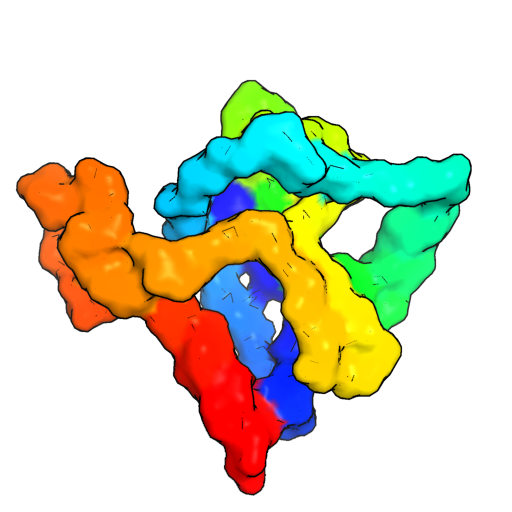0 87.75 92 GLU A N 1
ATOM 685 C CA . GLU A 1 92 ? -3.311 -6.042 -11.499 1.00 87.75 92 GLU A CA 1
ATOM 686 C C . GLU A 1 92 ? -2.627 -5.520 -12.771 1.00 87.75 92 GLU A C 1
ATOM 688 O O . GLU A 1 92 ? -2.450 -6.256 -13.742 1.00 87.75 92 GLU A O 1
ATOM 693 N N . ARG A 1 93 ? -2.162 -4.265 -12.762 1.00 86.94 93 ARG A N 1
ATOM 694 C CA . ARG A 1 93 ? -1.377 -3.697 -13.866 1.00 86.94 93 ARG A CA 1
ATOM 695 C C . ARG A 1 93 ? 0.076 -4.144 -13.846 1.00 86.94 93 ARG A C 1
ATOM 697 O O . ARG A 1 93 ? 0.778 -3.882 -14.809 1.00 86.94 93 ARG A O 1
ATOM 704 N N . ALA A 1 94 ? 0.526 -4.853 -12.814 1.00 86.62 94 ALA A N 1
ATOM 705 C CA . ALA A 1 94 ? 1.914 -5.270 -12.636 1.00 86.62 94 ALA A CA 1
ATOM 706 C C . ALA A 1 94 ? 2.085 -6.800 -12.594 1.00 86.62 94 ALA A C 1
ATOM 708 O O . ALA A 1 94 ? 3.051 -7.285 -12.020 1.00 86.62 94 ALA A O 1
ATOM 709 N N . LEU A 1 95 ? 1.162 -7.578 -13.176 1.00 88.75 95 LEU A N 1
ATOM 710 C CA . LEU A 1 95 ? 1.190 -9.050 -13.106 1.00 88.75 95 LEU A CA 1
ATOM 711 C C . LEU A 1 95 ? 2.380 -9.707 -13.821 1.00 88.75 95 LEU A C 1
ATOM 713 O O . LEU A 1 95 ? 2.858 -10.750 -13.383 1.00 88.75 95 LEU A O 1
ATOM 717 N N . PHE A 1 96 ? 2.868 -9.113 -14.911 1.00 89.88 96 PHE A N 1
ATOM 718 C CA . PHE A 1 96 ? 3.925 -9.701 -15.732 1.00 89.88 96 PHE A CA 1
ATOM 719 C C . PHE A 1 96 ? 5.213 -8.867 -15.704 1.00 89.88 96 PHE A C 1
ATOM 721 O O . PHE A 1 96 ? 5.138 -7.645 -15.565 1.00 89.88 96 PHE A O 1
ATOM 728 N N . PRO A 1 97 ? 6.394 -9.484 -15.916 1.00 88.31 97 PRO A N 1
ATOM 729 C CA . PRO A 1 97 ? 7.680 -8.779 -15.940 1.00 88.31 97 PRO A CA 1
ATOM 730 C C . PRO A 1 97 ? 7.723 -7.559 -16.870 1.00 88.31 97 PRO A C 1
ATOM 732 O O . PRO A 1 97 ? 8.303 -6.531 -16.528 1.00 88.31 97 PRO A O 1
ATOM 735 N N . TRP A 1 98 ? 7.090 -7.658 -18.043 1.00 87.25 98 TRP A N 1
ATOM 736 C CA . TRP A 1 98 ? 7.072 -6.598 -19.057 1.00 87.25 98 TRP A CA 1
ATOM 737 C C . TRP A 1 98 ? 6.125 -5.435 -18.736 1.00 87.25 98 TRP A C 1
ATOM 739 O O . TRP A 1 98 ? 6.123 -4.439 -19.453 1.00 87.25 98 TRP A O 1
ATOM 749 N N . HIS A 1 99 ? 5.327 -5.525 -17.669 1.00 86.06 99 HIS A N 1
ATOM 750 C CA . HIS A 1 99 ? 4.538 -4.388 -17.191 1.00 86.06 99 HIS A CA 1
ATOM 751 C C . HIS A 1 99 ? 5.378 -3.370 -16.409 1.00 86.06 99 HIS A C 1
ATOM 753 O O . HIS A 1 99 ? 4.939 -2.238 -16.211 1.00 86.06 99 HIS A O 1
ATOM 759 N N . HIS A 1 100 ? 6.587 -3.738 -15.974 1.00 83.38 100 HIS A N 1
ATOM 760 C CA . HIS A 1 100 ? 7.479 -2.799 -15.306 1.00 83.38 100 HIS A CA 1
ATOM 761 C C . HIS A 1 100 ? 7.954 -1.717 -16.299 1.00 83.38 100 HIS A C 1
ATOM 763 O O . HIS A 1 100 ? 8.452 -2.069 -17.368 1.00 83.38 100 HIS A O 1
ATOM 769 N N . PRO A 1 101 ? 7.902 -0.409 -15.980 1.00 81.62 101 PRO A N 1
ATOM 770 C CA . PRO A 1 101 ? 8.308 0.652 -16.915 1.00 81.62 101 PRO A CA 1
ATOM 771 C C . PRO A 1 101 ? 9.747 0.520 -17.444 1.00 81.62 101 PRO A C 1
ATOM 773 O O . PRO A 1 101 ? 10.055 0.937 -18.562 1.00 81.62 101 PRO A O 1
ATOM 776 N N . ALA A 1 102 ? 10.632 -0.090 -16.654 1.00 83.88 102 ALA A N 1
ATOM 777 C CA . ALA A 1 102 ? 12.026 -0.342 -17.011 1.00 83.88 102 ALA A CA 1
ATOM 778 C C . ALA A 1 102 ? 12.304 -1.790 -17.469 1.00 83.88 102 ALA A C 1
ATOM 780 O O . ALA A 1 102 ? 13.452 -2.221 -17.436 1.00 83.88 102 ALA A O 1
ATOM 781 N N . TRP A 1 103 ? 11.294 -2.558 -17.899 1.00 82.62 103 TRP A N 1
ATOM 782 C CA . TRP A 1 103 ? 11.443 -3.990 -18.218 1.00 82.62 103 TRP A CA 1
ATOM 783 C C . TRP A 1 103 ? 12.502 -4.318 -19.285 1.00 82.62 103 TRP A C 1
ATOM 785 O O . TRP A 1 103 ? 13.053 -5.414 -19.272 1.00 82.62 103 TRP A O 1
ATOM 795 N N . THR A 1 104 ? 12.805 -3.386 -20.195 1.00 87.12 104 THR A N 1
ATOM 796 C CA . THR A 1 104 ? 13.875 -3.537 -21.201 1.00 87.12 104 THR A CA 1
ATOM 797 C C . THR A 1 104 ? 15.256 -3.098 -20.714 1.00 87.12 104 THR A C 1
ATOM 799 O O . THR A 1 104 ? 16.246 -3.358 -21.392 1.00 87.12 104 THR A O 1
ATOM 802 N N . ARG A 1 105 ? 15.331 -2.383 -19.585 1.00 86.69 105 ARG A N 1
ATOM 803 C CA . ARG A 1 105 ? 16.547 -1.725 -19.073 1.00 86.69 105 ARG A CA 1
ATOM 804 C C . ARG A 1 105 ? 17.111 -2.380 -17.816 1.00 86.69 105 ARG A C 1
ATOM 806 O O . ARG A 1 105 ? 18.239 -2.091 -17.436 1.00 86.69 105 ARG A O 1
ATOM 813 N N . GLU A 1 106 ? 16.335 -3.241 -17.176 1.00 80.94 106 GLU A N 1
ATOM 814 C CA . GLU A 1 106 ? 16.704 -3.942 -15.951 1.00 80.94 106 GLU A CA 1
ATOM 815 C C . GLU A 1 106 ? 16.860 -5.448 -16.206 1.00 80.94 106 GLU A C 1
ATOM 817 O O . GLU A 1 106 ? 16.373 -5.953 -17.223 1.00 80.94 106 GLU A O 1
ATOM 822 N N . PRO A 1 107 ? 17.529 -6.187 -15.298 1.00 83.62 107 PRO A N 1
ATOM 823 C CA . PRO A 1 107 ? 17.612 -7.637 -15.386 1.00 83.62 107 PRO A CA 1
ATOM 824 C C . PRO A 1 107 ? 16.233 -8.273 -15.554 1.00 83.62 107 PRO A C 1
ATOM 826 O O . PRO A 1 107 ? 15.233 -7.808 -14.996 1.00 83.62 107 PRO A O 1
ATOM 829 N N . LYS A 1 108 ? 16.192 -9.367 -16.319 1.00 83.38 108 LYS A N 1
ATOM 830 C CA . LYS A 1 108 ? 14.960 -10.118 -16.543 1.00 83.38 108 LYS A CA 1
ATOM 831 C C . LYS A 1 108 ? 14.384 -10.551 -15.193 1.00 83.38 108 LYS A C 1
ATOM 833 O O . LYS A 1 108 ? 15.064 -11.203 -14.408 1.00 83.38 108 LYS A O 1
ATOM 838 N N . ARG A 1 109 ? 13.128 -10.182 -14.947 1.00 82.94 109 ARG A N 1
ATOM 839 C CA . ARG A 1 109 ? 12.346 -10.656 -13.803 1.00 82.94 109 ARG A CA 1
ATOM 840 C C . ARG A 1 109 ? 11.598 -11.923 -14.203 1.00 82.94 109 ARG A C 1
ATOM 842 O O . ARG A 1 109 ? 11.107 -12.009 -15.329 1.00 82.94 109 ARG A O 1
ATOM 849 N N . ASP A 1 110 ? 11.474 -12.862 -13.275 1.00 86.38 110 ASP A N 1
ATOM 850 C CA . ASP A 1 110 ? 10.679 -14.078 -13.487 1.00 86.38 110 ASP A CA 1
ATOM 851 C C . ASP A 1 110 ? 9.173 -13.802 -13.396 1.00 86.38 110 ASP A C 1
ATOM 853 O O . ASP A 1 110 ? 8.369 -14.460 -14.052 1.00 86.38 110 ASP A O 1
ATOM 857 N N . GLU A 1 111 ? 8.788 -12.792 -12.614 1.00 85.75 111 GLU A N 1
ATOM 858 C CA . GLU A 1 111 ? 7.401 -12.439 -12.338 1.00 85.75 111 GLU A CA 1
ATOM 859 C C . GLU A 1 111 ? 7.232 -10.914 -12.219 1.00 85.75 111 GLU A C 1
ATOM 861 O O . GLU A 1 111 ? 8.193 -10.195 -11.931 1.00 85.75 111 GLU A O 1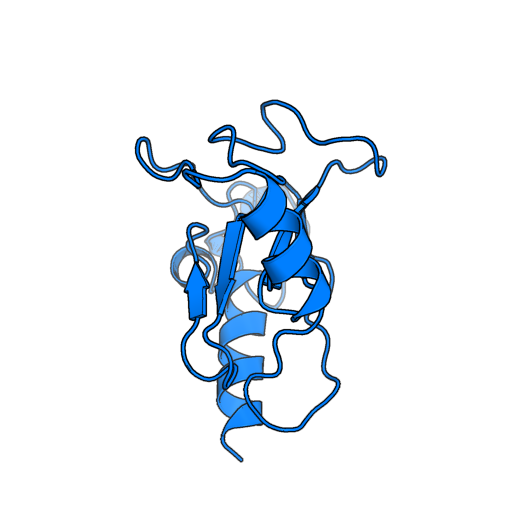
ATOM 866 N N . GLY A 1 112 ? 6.025 -10.407 -12.487 1.00 85.31 112 GLY A N 1
ATOM 867 C CA . GLY A 1 112 ? 5.694 -9.008 -12.232 1.00 85.31 112 GLY A CA 1
ATOM 868 C C . GLY A 1 112 ? 5.397 -8.763 -10.753 1.00 85.31 112 GLY A C 1
ATOM 869 O O . GLY A 1 112 ? 4.846 -9.630 -10.075 1.00 85.31 112 GLY A O 1
ATOM 870 N N . ASP A 1 113 ? 5.735 -7.575 -10.249 1.00 82.44 113 ASP A N 1
ATOM 871 C CA . ASP A 1 113 ? 5.601 -7.252 -8.821 1.00 82.44 113 ASP A CA 1
ATOM 872 C C . ASP A 1 113 ? 4.176 -7.561 -8.312 1.00 82.44 113 ASP A C 1
ATOM 874 O O . ASP A 1 113 ? 4.015 -8.250 -7.298 1.00 82.44 113 ASP A O 1
ATOM 878 N N . GLY A 1 114 ? 3.178 -7.206 -9.141 1.00 84.56 114 GLY A N 1
ATOM 879 C CA . GLY A 1 114 ? 1.735 -7.494 -9.080 1.00 84.56 114 GLY A CA 1
ATOM 880 C C . GLY A 1 114 ? 1.334 -8.831 -8.477 1.00 84.56 114 GLY A C 1
ATOM 881 O O . GLY A 1 114 ? 0.473 -8.926 -7.600 1.00 84.56 114 GLY A O 1
ATOM 882 N N . ALA A 1 115 ? 1.935 -9.886 -9.011 1.00 87.62 115 ALA A N 1
ATOM 883 C CA . ALA A 1 115 ? 1.412 -11.238 -8.901 1.00 87.62 115 ALA A CA 1
ATOM 884 C C . ALA A 1 115 ? 1.549 -11.827 -7.491 1.00 87.62 115 ALA A C 1
ATOM 886 O O . ALA A 1 115 ? 0.749 -12.678 -7.094 1.00 87.62 115 ALA A O 1
ATOM 887 N N . SER A 1 116 ? 2.513 -11.340 -6.705 1.00 84.06 116 SER A N 1
ATOM 888 C CA . SER A 1 116 ? 2.730 -11.816 -5.336 1.00 84.06 116 SER A CA 1
ATOM 889 C C . SER A 1 116 ? 1.512 -11.594 -4.428 1.00 84.06 116 SER A C 1
ATOM 891 O O . SER A 1 116 ? 1.180 -12.484 -3.644 1.00 84.06 116 SER A O 1
ATOM 893 N N . LEU A 1 117 ? 0.789 -10.479 -4.599 1.00 85.75 117 LEU A N 1
ATOM 894 C CA . LEU A 1 117 ? -0.439 -10.186 -3.857 1.00 85.75 117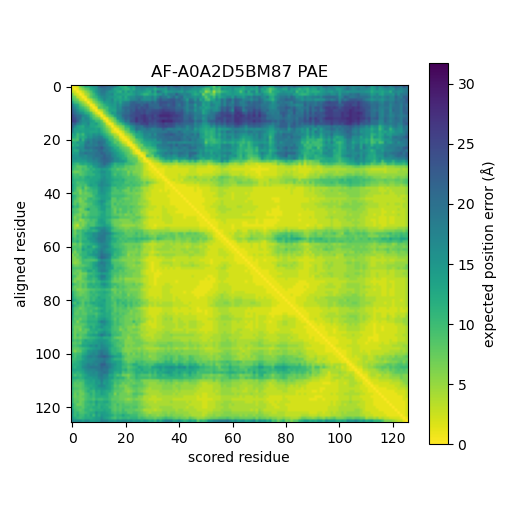 LEU A CA 1
ATOM 895 C C . LEU A 1 117 ? -1.549 -11.200 -4.163 1.00 85.75 117 LEU A C 1
ATOM 897 O O . LEU A 1 117 ? -2.159 -11.753 -3.252 1.00 85.75 117 LEU A O 1
ATOM 901 N N . PHE A 1 118 ? -1.795 -11.475 -5.445 1.00 88.62 118 PHE A N 1
ATOM 902 C CA . PHE A 1 118 ? -2.846 -12.409 -5.858 1.00 88.62 118 PHE A CA 1
ATOM 903 C C . PHE A 1 118 ? -2.517 -13.848 -5.459 1.00 88.62 118 PHE A C 1
ATOM 905 O O . PHE A 1 118 ? -3.406 -14.591 -5.051 1.00 88.62 118 PHE A O 1
ATOM 912 N N . ARG A 1 119 ? -1.238 -14.244 -5.510 1.00 88.12 119 ARG A N 1
ATOM 913 C CA . ARG A 1 119 ? -0.809 -15.550 -4.998 1.00 88.12 119 ARG A CA 1
ATOM 914 C C . ARG A 1 119 ? -1.078 -15.676 -3.502 1.00 88.12 119 ARG A C 1
ATOM 916 O O . ARG A 1 119 ? -1.618 -16.702 -3.096 1.00 88.12 119 ARG A O 1
ATOM 923 N N . ALA A 1 120 ? -0.730 -14.657 -2.714 1.00 84.12 120 ALA A N 1
ATOM 924 C CA . ALA A 1 120 ? -1.022 -14.641 -1.283 1.00 84.12 120 ALA A CA 1
ATOM 925 C C . ALA A 1 120 ? -2.533 -14.765 -1.038 1.00 84.12 120 ALA A C 1
ATOM 927 O O . ALA A 1 120 ? -2.952 -15.615 -0.261 1.00 84.12 120 ALA A O 1
ATOM 928 N N . ALA A 1 121 ? -3.354 -14.028 -1.794 1.00 86.12 121 ALA A N 1
ATOM 929 C CA . ALA A 1 121 ? -4.810 -14.114 -1.702 1.00 86.12 121 ALA A CA 1
ATOM 930 C C . ALA A 1 121 ? -5.383 -15.493 -2.085 1.00 86.12 121 ALA A C 1
ATOM 932 O O . ALA A 1 121 ? -6.390 -15.909 -1.530 1.00 86.12 121 ALA A O 1
ATOM 933 N N . VAL A 1 122 ? -4.763 -16.234 -3.006 1.00 89.25 122 VAL A N 1
ATOM 934 C CA . VAL A 1 122 ? -5.184 -17.613 -3.323 1.00 89.25 122 VAL A CA 1
ATOM 935 C C . VAL A 1 122 ? -4.726 -18.602 -2.250 1.00 89.25 122 VAL A C 1
ATOM 937 O O . VAL A 1 122 ? -5.458 -19.535 -1.930 1.00 89.25 122 VAL A O 1
ATOM 940 N N . GLN A 1 123 ? -3.516 -18.433 -1.712 1.00 86.44 123 GLN A N 1
ATOM 941 C CA . GLN A 1 123 ? -2.977 -19.292 -0.650 1.00 86.44 123 GLN A CA 1
ATOM 942 C C . GLN A 1 123 ? -3.797 -19.184 0.630 1.00 86.44 123 GLN A C 1
ATOM 944 O O . GLN A 1 123 ? -4.092 -20.197 1.246 1.00 86.44 123 GLN A O 1
ATOM 949 N N . ALA A 1 124 ? -4.203 -17.966 0.954 1.00 79.88 124 ALA A N 1
ATOM 950 C CA . ALA A 1 124 ? -5.121 -17.623 2.017 1.00 79.88 124 ALA A CA 1
ATOM 951 C C . ALA A 1 124 ? -6.414 -18.459 2.003 1.00 79.88 124 ALA A C 1
ATOM 953 O O . ALA A 1 124 ? -6.886 -18.909 3.042 1.00 79.88 124 ALA A O 1
ATOM 954 N N . MET A 1 125 ? -7.004 -18.671 0.825 1.00 80.25 125 MET A N 1
ATOM 955 C CA . MET A 1 125 ? -8.298 -19.350 0.682 1.00 80.25 125 MET A CA 1
ATOM 956 C C . MET A 1 125 ? -8.229 -20.877 0.864 1.00 80.25 125 MET A C 1
ATOM 958 O O . MET A 1 125 ? -9.259 -21.539 0.726 1.00 80.25 125 MET A O 1
ATOM 962 N N . ARG A 1 126 ? -7.040 -21.444 1.093 1.00 68.69 126 ARG A N 1
ATOM 963 C CA . ARG A 1 126 ? -6.815 -22.888 1.253 1.00 68.69 126 ARG A CA 1
ATOM 964 C C . ARG A 1 126 ? -6.750 -23.276 2.720 1.00 68.69 126 ARG A C 1
ATOM 966 O O . ARG A 1 126 ? -7.279 -24.365 3.024 1.00 68.69 126 ARG A O 1
#

Mean predicted aligned error: 7.91 Å

Nearest PDB structures (foldseek):
  3ugj-assembly1_A  TM=7.459E-01  e=2.949E-06  Salmonella enterica subsp. enterica serovar Typhimurium
  6jt8-assembly1_A  TM=7.464E-01  e=6.245E-06  Salmonella enterica subsp. enterica serovar Typhimurium
  3ujn-assembly1_A  TM=7.616E-01  e=2.472E-05  Salmonella enterica subsp. enterica serovar Typhimurium
  6jta-assembly1_A  TM=7.462E-01  e=1.925E-05  Salmonella enterica subsp. enterica serovar Typhimurium
  3umm-assembly1_A  TM=7.676E-01  e=3.598E-05  Salmonella enterica subsp. enterica serovar Typhimurium

Radius of gyration: 14.66 Å; Cα contacts (8 Å, |Δi|>4): 232; chains: 1; bounding box: 30×36×37 Å

Sequence (126 aa):
MVLQSRSAVVTHGEAGLPSRTWALHPVGEGRFTVADEGLIDELVERHQAVFRYIDTSGATPEYPENPNGSMGHVAGICDPTGQVLGLMPHPERALFPWHHPAWTREPKRDEGDGASLFRAAVQAMR

Solvent-accessible surface area (backbone atoms only — not comparable to full-atom values): 7282 Å² total; per-residue (Å²): 79,32,42,44,52,49,54,61,38,41,49,94,49,97,59,60,58,78,75,45,68,52,95,55,81,84,57,101,80,59,48,42,79,70,97,50,75,66,54,53,57,52,30,52,75,68,46,22,48,22,26,25,40,30,31,95,87,70,53,87,47,48,79,72,31,27,74,57,69,22,54,90,32,41,42,22,37,36,47,99,81,34,80,50,76,49,62,65,65,56,45,83,68,22,46,43,37,76,52,43,96,52,42,92,78,46,80,87,56,97,59,12,75,22,39,59,58,58,51,48,52,55,58,28,77,106

Foldseek 3Di:
DWKAFDDLLLADDPDTQPGDDAPFDDDQPQAADDPDLVVLVVQVVLSFLGIFQADPVRDDDDPPSLPHNHRVRRQKGDDSVSNDIDGRGDLVCFFALVSPPCSVPDPHDPTGSSNSVVVSNVVNVD

Secondary structure (DSSP, 8-state):
-EEEE----SSS---PPP-EE------TT-----SSTHHHHHHHHTT---EEEE-TTSSPP-TTTSTT--GGGEEEEE-TTS--EEESS-GGGGSSGGGSTTTTTSPPPSS-TTHHHHHHHHHHT-

pLDDT: mean 77.45, std 18.64, range [25.8, 93.94]